Protein AF-A0A4Z1HI96-F1 (afdb_monomer_lite)

Organism: NCBI:txid278944

Radius of gyration: 19.12 Å; chains: 1; bounding box: 39×26×60 Å

Secondary structure (DSSP, 8-state):
--HHHHHHHHHHHHHHHHHHHHHHHHHHHHHHHHHHTSGGGHHHHHHHHHHHHHHHHHHHHHHHHHHHHHHHHHHHHHHHHSHHHHHHTT-HHHHHHHHHHHHHHHHHHHHHHHHHHHHHHTTTTSS-HHHHHH-

Foldseek 3Di:
DDPVVVVLVVLVCQLVVLVVLLVVLVVVCCVVVVVCLPPVNLQVSLVCQLVVLVVVVVVCVCSVVCSLVSSLVSLVCCCVPVVVVCVVVVNNVVSVVSNVVSVCCCVPCVVVVVVLSVCSNVSVVVSRNSVSVVD

Sequence (135 aa):
MSIPDTSLRILRLLPVITSTAVLMFAVDEHIFLGTWMTPTYRARANVHLPSWFQLWGRRGRWVILLGYPGTCVLGVLNLLVARPQLKVAGAEKWYAMGLLFSVAHVAIFGKRALKLLAEIKGDVPEGNSTFSMAA

Structure (mmCIF, N/CA/C/O backbone):
data_AF-A0A4Z1HI96-F1
#
_entry.id   AF-A0A4Z1HI96-F1
#
loop_
_atom_site.group_PDB
_atom_site.id
_atom_site.type_symbol
_atom_site.label_atom_id
_atom_site.label_alt_id
_atom_site.label_comp_id
_atom_site.label_asym_id
_atom_site.label_entity_id
_atom_site.label_seq_id
_atom_site.pdbx_PDB_ins_code
_atom_site.Cartn_x
_atom_site.Cartn_y
_atom_site.Cartn_z
_atom_site.occupancy
_atom_site.B_iso_or_equiv
_atom_site.auth_seq_id
_atom_site.auth_comp_id
_atom_site.auth_asym_id
_atom_site.auth_atom_id
_atom_site.pdbx_PDB_model_num
ATOM 1 N N . MET A 1 1 ? -4.039 -5.669 35.015 1.00 63.22 1 MET A N 1
ATOM 2 C CA . MET A 1 1 ? -4.602 -5.310 33.693 1.00 63.22 1 MET A CA 1
ATOM 3 C C . MET A 1 1 ? -5.193 -6.571 33.092 1.00 63.22 1 MET A C 1
ATOM 5 O O . MET A 1 1 ? -4.534 -7.601 33.176 1.00 63.22 1 MET A O 1
ATOM 9 N N . SER A 1 2 ? -6.433 -6.535 32.604 1.00 88.94 2 SER A N 1
ATOM 10 C CA . SER A 1 2 ? -7.117 -7.754 32.157 1.00 88.94 2 SER A CA 1
ATOM 11 C C . SER A 1 2 ? -6.669 -8.170 30.746 1.00 88.94 2 SER A C 1
ATOM 13 O O . SER A 1 2 ? -6.198 -7.341 29.966 1.00 88.94 2 SER A O 1
ATOM 15 N N . ILE A 1 3 ? -6.811 -9.454 30.398 1.00 84.62 3 ILE A N 1
ATOM 16 C CA . ILE A 1 3 ? -6.547 -9.963 29.036 1.00 84.62 3 ILE A CA 1
ATOM 17 C C . ILE A 1 3 ? -7.353 -9.189 27.965 1.00 84.62 3 ILE A C 1
ATOM 19 O O . ILE A 1 3 ? -6.763 -8.824 26.940 1.00 84.62 3 ILE A O 1
ATOM 23 N N . PRO A 1 4 ? -8.647 -8.866 28.181 1.00 86.19 4 PRO A N 1
ATOM 24 C CA . PRO A 1 4 ? -9.412 -7.999 27.282 1.00 86.19 4 PRO A CA 1
ATOM 25 C C . PRO A 1 4 ? -8.776 -6.621 27.063 1.00 86.19 4 PRO A C 1
ATOM 27 O O . PRO A 1 4 ? -8.670 -6.174 25.920 1.00 86.19 4 PRO A O 1
ATOM 30 N N . ASP A 1 5 ? -8.286 -5.973 28.126 1.00 87.12 5 ASP A N 1
ATOM 31 C CA . ASP A 1 5 ? -7.656 -4.650 28.019 1.00 87.12 5 ASP A CA 1
ATOM 32 C C . ASP A 1 5 ? -6.380 -4.701 27.176 1.00 87.12 5 ASP A C 1
ATOM 34 O O . ASP A 1 5 ? -6.145 -3.831 26.334 1.00 87.12 5 ASP A O 1
ATOM 38 N N . THR A 1 6 ? -5.549 -5.726 27.387 1.00 90.81 6 THR A N 1
ATOM 39 C CA . THR A 1 6 ? -4.318 -5.931 26.612 1.00 90.81 6 THR A CA 1
ATOM 40 C C . THR A 1 6 ? -4.638 -6.173 25.143 1.00 90.81 6 THR A C 1
ATOM 42 O O . THR A 1 6 ? -4.066 -5.516 24.273 1.00 90.81 6 THR A O 1
ATOM 45 N N . SER A 1 7 ? -5.599 -7.054 24.865 1.00 90.06 7 SER A N 1
ATOM 46 C CA . SER A 1 7 ? -6.020 -7.396 23.501 1.00 90.06 7 SER A CA 1
ATOM 47 C C . SER A 1 7 ? -6.527 -6.169 22.744 1.00 90.06 7 SER A C 1
ATOM 49 O O . SER A 1 7 ? -6.176 -5.949 21.587 1.00 90.06 7 SER A O 1
ATOM 51 N N . LEU A 1 8 ? -7.294 -5.314 23.420 1.00 90.56 8 LEU A N 1
ATOM 52 C CA . LEU A 1 8 ? -7.844 -4.099 22.833 1.00 90.56 8 LEU A CA 1
ATOM 53 C C . LEU A 1 8 ? -6.771 -3.028 22.577 1.00 90.56 8 LEU A C 1
ATOM 55 O O . LEU A 1 8 ? -6.844 -2.306 21.582 1.00 90.56 8 LEU A O 1
ATOM 59 N N . ARG A 1 9 ? -5.740 -2.935 23.427 1.00 91.25 9 ARG A N 1
ATOM 60 C CA . ARG A 1 9 ? -4.577 -2.072 23.154 1.00 91.25 9 ARG A CA 1
ATOM 61 C C . ARG A 1 9 ? -3.775 -2.565 21.955 1.00 91.25 9 ARG A C 1
ATOM 63 O O . ARG A 1 9 ? -3.407 -1.748 21.118 1.00 91.25 9 ARG A O 1
ATOM 70 N N . ILE A 1 10 ? -3.553 -3.874 21.845 1.00 93.38 10 ILE A N 1
ATOM 71 C CA . ILE A 1 10 ? -2.875 -4.469 20.686 1.00 93.38 10 ILE A CA 1
ATOM 72 C C . ILE A 1 10 ? -3.668 -4.173 19.412 1.00 93.38 10 ILE A C 1
ATOM 74 O O . ILE A 1 10 ? -3.102 -3.643 18.459 1.00 93.38 10 ILE A O 1
ATOM 78 N N . LEU A 1 11 ? -4.983 -4.414 19.420 1.00 92.88 11 LEU A N 1
ATOM 79 C CA . LEU A 1 11 ? -5.856 -4.139 18.278 1.00 92.88 11 LEU A CA 1
ATOM 80 C C . LEU A 1 11 ? -5.726 -2.694 17.777 1.00 92.88 11 LEU A C 1
ATOM 82 O O . LEU A 1 11 ? -5.705 -2.476 16.570 1.00 92.88 11 LEU A O 1
ATOM 86 N N . ARG A 1 12 ? -5.582 -1.716 18.677 1.00 92.94 12 ARG A N 1
ATOM 87 C CA . ARG A 1 12 ? -5.403 -0.296 18.326 1.00 92.94 12 ARG A CA 1
ATOM 88 C C . ARG A 1 12 ? -4.053 0.025 17.688 1.00 92.94 12 ARG A C 1
ATOM 90 O O . ARG A 1 12 ? -3.961 0.944 16.883 1.00 92.94 12 ARG A O 1
ATOM 97 N N . LEU A 1 13 ? -3.003 -0.709 18.040 1.00 93.12 13 LEU A N 1
ATOM 98 C CA . LEU A 1 13 ? -1.669 -0.499 17.471 1.00 93.12 13 LEU A CA 1
ATOM 99 C C . LEU A 1 13 ? -1.515 -1.161 16.102 1.00 93.12 13 LEU A C 1
ATOM 101 O O . LEU A 1 13 ? -0.770 -0.665 15.258 1.00 93.12 13 LEU A O 1
ATOM 105 N N . LEU A 1 14 ? -2.232 -2.262 15.870 1.00 94.00 14 LEU A N 1
ATOM 106 C CA . LEU A 1 14 ? -2.086 -3.069 14.664 1.00 94.00 14 LEU A CA 1
ATOM 107 C C . LEU A 1 14 ? -2.260 -2.276 13.352 1.00 94.00 14 LEU A C 1
ATOM 109 O O . LEU A 1 14 ? -1.380 -2.419 12.508 1.00 94.00 14 LEU A O 1
ATOM 113 N N . PRO A 1 15 ? -3.277 -1.404 13.163 1.00 92.62 15 PRO A N 1
ATOM 114 C CA . PRO A 1 15 ? -3.407 -0.616 11.936 1.00 92.62 15 PRO A CA 1
ATOM 115 C C . PRO A 1 15 ? -2.184 0.243 11.623 1.00 92.62 15 PRO A C 1
ATOM 117 O O . PRO A 1 15 ? -1.788 0.326 10.468 1.00 92.62 15 PRO A O 1
ATOM 120 N N . VAL A 1 16 ? -1.573 0.855 12.644 1.00 91.56 16 VAL A N 1
ATOM 121 C CA . VAL A 1 16 ? -0.379 1.697 12.475 1.00 91.56 16 VAL A CA 1
ATOM 122 C C . VAL A 1 16 ? 0.825 0.844 12.095 1.00 91.56 16 VAL A C 1
ATOM 124 O O . VAL A 1 16 ? 1.588 1.215 11.205 1.00 91.56 16 VAL A O 1
ATOM 127 N N . ILE A 1 17 ? 0.994 -0.314 12.735 1.00 93.94 17 ILE A N 1
ATOM 128 C CA . ILE A 1 17 ? 2.093 -1.237 12.431 1.00 93.94 17 ILE A CA 1
ATOM 129 C C . ILE A 1 17 ? 1.969 -1.745 10.992 1.00 93.94 17 ILE A C 1
ATOM 131 O O . ILE A 1 17 ? 2.935 -1.682 10.229 1.00 93.94 17 ILE A O 1
ATOM 135 N N . THR A 1 18 ? 0.781 -2.203 10.592 1.00 93.62 18 THR A N 1
ATOM 136 C CA . THR A 1 18 ? 0.568 -2.740 9.245 1.00 93.62 18 THR A CA 1
ATOM 137 C C . THR A 1 18 ? 0.652 -1.653 8.182 1.00 93.62 18 THR A C 1
ATOM 139 O O . THR A 1 18 ? 1.309 -1.871 7.166 1.00 93.62 18 THR A O 1
ATOM 142 N N . SER A 1 19 ? 0.080 -0.466 8.417 1.00 92.25 19 SER A N 1
ATOM 143 C CA . SER A 1 19 ? 0.189 0.646 7.466 1.00 92.25 19 SER A CA 1
ATOM 144 C C . SER A 1 19 ? 1.631 1.121 7.312 1.00 92.25 19 SER A C 1
ATOM 146 O O . SER A 1 19 ? 2.038 1.464 6.209 1.00 92.25 19 SER A O 1
ATOM 148 N N . THR A 1 20 ? 2.422 1.110 8.390 1.00 94.00 20 THR A N 1
ATOM 149 C CA . THR A 1 20 ? 3.848 1.467 8.336 1.00 94.00 20 THR A CA 1
ATOM 150 C C . THR A 1 20 ? 4.642 0.445 7.529 1.00 94.00 20 THR A C 1
ATOM 152 O O . THR A 1 20 ? 5.450 0.832 6.692 1.00 94.00 20 THR A O 1
ATOM 155 N N . ALA A 1 21 ? 4.384 -0.852 7.719 1.00 92.81 21 ALA A N 1
ATOM 156 C CA . ALA A 1 21 ? 5.029 -1.900 6.928 1.00 92.81 21 ALA A CA 1
ATOM 157 C C . ALA A 1 21 ? 4.700 -1.7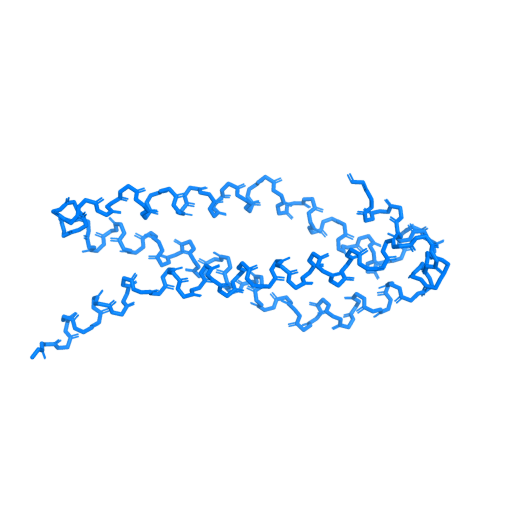78 5.428 1.00 92.81 21 ALA A C 1
ATOM 159 O O . ALA A 1 21 ? 5.597 -1.872 4.593 1.00 92.81 21 ALA A O 1
ATOM 160 N N . VAL A 1 22 ? 3.434 -1.512 5.087 1.00 92.31 22 VAL A N 1
ATOM 161 C CA . VAL A 1 22 ? 3.003 -1.277 3.697 1.00 92.31 22 VAL A CA 1
ATOM 162 C C . VAL A 1 22 ? 3.632 -0.006 3.124 1.00 92.31 22 VAL A C 1
ATOM 164 O O . VAL A 1 22 ? 4.103 -0.017 1.991 1.00 92.31 22 VAL A O 1
ATOM 167 N N . LEU A 1 23 ? 3.691 1.078 3.903 1.00 92.94 23 LEU A N 1
ATOM 168 C CA . LEU A 1 23 ? 4.324 2.324 3.474 1.00 92.94 23 LEU A CA 1
ATOM 169 C C . LEU A 1 23 ? 5.819 2.130 3.206 1.00 92.94 23 LEU A C 1
ATOM 171 O O . LEU A 1 23 ? 6.315 2.587 2.183 1.00 92.94 23 LEU A O 1
ATOM 175 N N . MET A 1 24 ? 6.526 1.424 4.089 1.00 94.81 24 MET A N 1
ATOM 176 C CA . MET A 1 24 ? 7.942 1.113 3.889 1.00 94.81 24 MET A CA 1
ATOM 177 C C . MET A 1 24 ? 8.171 0.271 2.636 1.00 94.81 24 MET A C 1
ATOM 179 O O . MET A 1 24 ? 9.127 0.527 1.912 1.00 94.81 24 MET A O 1
ATOM 183 N N . PHE A 1 25 ? 7.282 -0.679 2.341 1.00 91.44 25 PHE A N 1
ATOM 184 C CA . PHE A 1 25 ? 7.339 -1.446 1.097 1.00 91.44 25 PHE A CA 1
ATOM 185 C C . PHE A 1 25 ? 7.146 -0.554 -0.139 1.00 91.44 25 PHE A C 1
ATOM 187 O O . PHE A 1 25 ? 7.909 -0.660 -1.090 1.00 91.44 25 PHE A O 1
ATOM 194 N N . ALA A 1 26 ? 6.204 0.391 -0.100 1.00 90.62 26 ALA A N 1
ATOM 195 C CA . ALA A 1 26 ? 6.008 1.340 -1.195 1.00 90.62 26 ALA A CA 1
ATOM 196 C C . ALA A 1 26 ? 7.213 2.285 -1.387 1.00 90.62 26 ALA A C 1
ATOM 198 O O . ALA A 1 26 ? 7.567 2.626 -2.515 1.00 90.62 26 ALA A O 1
ATOM 199 N N . VAL A 1 27 ? 7.860 2.709 -0.295 1.00 94.56 27 VAL A N 1
ATOM 200 C CA . VAL A 1 27 ? 9.096 3.511 -0.348 1.00 94.56 27 VAL A CA 1
ATOM 201 C C . VAL A 1 27 ? 10.239 2.706 -0.968 1.00 94.56 27 VAL A C 1
ATOM 203 O O . VAL A 1 27 ? 10.952 3.228 -1.822 1.00 94.56 27 VAL A O 1
ATOM 206 N N . ASP A 1 28 ? 10.388 1.442 -0.575 1.00 92.69 28 ASP A N 1
ATOM 207 C CA . ASP A 1 28 ? 11.362 0.511 -1.150 1.00 92.69 28 ASP A CA 1
ATOM 208 C C . ASP A 1 28 ? 11.159 0.373 -2.666 1.00 92.69 28 ASP A C 1
ATOM 210 O O . ASP A 1 28 ? 12.073 0.643 -3.447 1.00 92.69 28 ASP A O 1
ATOM 214 N N . GLU A 1 29 ? 9.928 0.082 -3.095 1.00 89.94 29 GLU A N 1
ATOM 215 C CA . GLU A 1 29 ? 9.559 0.015 -4.511 1.00 89.94 29 GLU A CA 1
ATOM 216 C C . GLU A 1 29 ? 9.881 1.315 -5.248 1.00 89.94 29 GLU A C 1
ATOM 218 O O . GLU A 1 29 ? 10.461 1.278 -6.331 1.00 89.94 29 GLU A O 1
ATOM 223 N N . HIS A 1 30 ? 9.553 2.470 -4.666 1.00 91.06 30 HIS A N 1
ATOM 224 C CA . HIS A 1 30 ? 9.825 3.762 -5.287 1.00 91.06 30 HIS A CA 1
ATOM 225 C C . HIS A 1 30 ? 11.324 3.989 -5.515 1.00 91.06 30 HIS A C 1
ATOM 227 O O . HIS A 1 30 ? 11.726 4.406 -6.603 1.00 91.06 30 HIS A O 1
ATOM 233 N N . ILE A 1 31 ? 12.156 3.682 -4.518 1.00 93.06 31 ILE A N 1
ATOM 234 C CA . ILE A 1 31 ? 13.610 3.838 -4.610 1.00 93.06 31 ILE A CA 1
ATOM 235 C C . ILE A 1 31 ? 14.176 2.852 -5.637 1.00 93.06 31 ILE A C 1
ATOM 237 O O . ILE A 1 31 ? 14.840 3.263 -6.590 1.00 93.06 31 ILE A O 1
ATOM 241 N N . PHE A 1 32 ? 13.892 1.556 -5.494 1.00 89.50 32 PHE A N 1
ATOM 242 C CA . PHE A 1 32 ? 14.461 0.533 -6.369 1.00 89.50 32 PHE A CA 1
ATOM 243 C C . PHE A 1 32 ? 13.974 0.674 -7.815 1.00 89.50 32 PHE A C 1
ATOM 245 O O . PHE A 1 32 ? 14.794 0.715 -8.733 1.00 89.50 32 PHE A O 1
ATOM 252 N N . LEU A 1 33 ? 12.669 0.814 -8.052 1.00 88.88 33 LEU A N 1
ATOM 253 C CA . LEU A 1 33 ? 12.129 0.962 -9.409 1.00 88.88 33 LEU A CA 1
ATOM 254 C C . LEU A 1 33 ? 12.506 2.309 -10.029 1.00 88.88 33 LEU A C 1
ATOM 256 O O . LEU A 1 33 ? 12.827 2.369 -11.216 1.00 88.88 33 LEU A O 1
ATOM 260 N N . GLY A 1 34 ? 12.556 3.376 -9.227 1.00 89.12 34 GLY A N 1
ATOM 261 C CA . GLY A 1 34 ? 13.023 4.685 -9.676 1.00 89.12 34 GLY A CA 1
ATOM 262 C C . GLY A 1 34 ? 14.467 4.649 -10.183 1.00 89.12 34 GLY A C 1
ATOM 263 O O . GLY A 1 34 ? 14.773 5.242 -11.217 1.00 89.12 34 GLY A O 1
ATOM 264 N N . THR A 1 35 ? 15.358 3.893 -9.532 1.00 91.06 35 THR A N 1
ATOM 265 C CA . THR A 1 35 ? 16.751 3.779 -10.003 1.00 91.06 35 THR A CA 1
ATOM 266 C C . THR A 1 35 ? 16.870 3.084 -11.362 1.00 91.06 35 THR A C 1
ATOM 268 O O . THR A 1 35 ? 17.656 3.541 -12.200 1.00 91.06 35 THR A O 1
ATOM 271 N N . TRP A 1 36 ? 16.042 2.067 -11.643 1.00 88.69 36 TRP A N 1
ATOM 272 C CA . TRP A 1 36 ? 15.974 1.410 -12.959 1.00 88.69 36 TRP A CA 1
ATOM 273 C C . TRP A 1 36 ? 15.577 2.358 -14.099 1.00 88.69 36 TRP A C 1
ATOM 275 O O . TRP A 1 36 ? 15.931 2.115 -15.253 1.00 88.69 36 TRP A O 1
ATOM 285 N N . MET A 1 37 ? 14.884 3.455 -13.784 1.00 89.19 37 MET A N 1
ATOM 286 C CA . MET A 1 37 ? 14.426 4.448 -14.760 1.00 89.19 37 MET A CA 1
ATOM 287 C C . MET A 1 37 ? 15.496 5.460 -15.188 1.00 89.19 37 MET A C 1
ATOM 289 O O . MET A 1 37 ? 15.292 6.207 -16.155 1.00 89.19 37 MET A O 1
ATOM 293 N N . THR A 1 38 ? 16.650 5.471 -14.515 1.00 91.75 38 THR A N 1
ATOM 294 C CA . THR A 1 38 ? 17.778 6.351 -14.849 1.00 91.75 38 THR A CA 1
ATOM 295 C C . THR A 1 38 ? 18.223 6.130 -16.302 1.00 91.75 38 THR A C 1
ATOM 297 O O . THR A 1 38 ? 18.462 4.980 -16.683 1.00 91.75 38 THR A O 1
ATOM 300 N N . PRO A 1 39 ? 18.410 7.189 -17.120 1.00 90.81 39 PRO A N 1
ATOM 301 C CA . PRO A 1 39 ? 18.780 7.055 -18.534 1.00 90.81 39 PRO A CA 1
ATOM 302 C C . PRO A 1 39 ? 19.992 6.149 -18.779 1.00 90.81 39 PRO A C 1
ATOM 304 O O . PRO A 1 39 ? 19.963 5.317 -19.682 1.00 90.81 39 PRO A O 1
ATOM 307 N N . THR A 1 40 ? 21.005 6.242 -17.914 1.00 94.12 40 THR A N 1
ATOM 308 C CA . THR A 1 40 ? 22.235 5.436 -17.948 1.00 94.12 40 THR A CA 1
ATOM 309 C C . THR A 1 40 ? 21.980 3.928 -17.877 1.00 94.12 40 THR A C 1
ATOM 311 O O . THR A 1 40 ? 22.757 3.146 -18.422 1.00 94.12 40 THR A O 1
ATOM 314 N N . TYR A 1 41 ? 20.895 3.500 -17.224 1.00 89.62 41 TYR A N 1
ATOM 315 C CA . TYR A 1 41 ? 20.579 2.087 -17.028 1.00 89.62 41 TYR A CA 1
ATOM 316 C C . 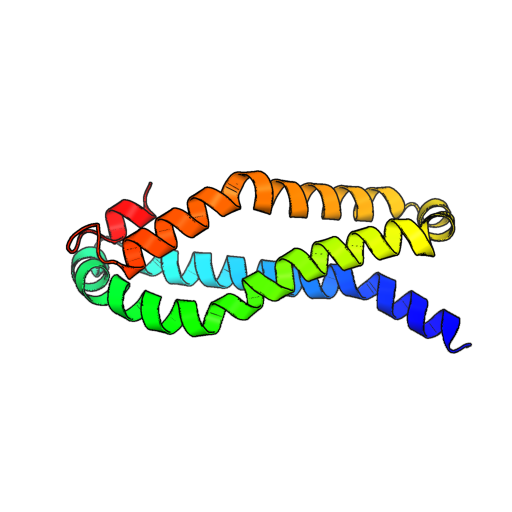TYR A 1 41 ? 19.515 1.551 -17.982 1.00 89.62 41 TYR A C 1
ATOM 318 O O . TYR A 1 41 ? 19.380 0.336 -18.052 1.00 89.62 41 TYR A O 1
ATOM 326 N N . ARG A 1 42 ? 18.812 2.389 -18.760 1.00 87.94 42 ARG A N 1
ATOM 327 C CA . ARG A 1 42 ? 17.628 1.975 -19.544 1.00 87.94 42 ARG A CA 1
ATOM 328 C C . ARG A 1 42 ? 17.844 0.744 -20.418 1.00 87.94 42 ARG A C 1
ATOM 330 O O . ARG A 1 42 ? 17.031 -0.168 -20.366 1.00 87.94 42 ARG A O 1
ATOM 337 N N . ALA A 1 43 ? 18.948 0.678 -21.165 1.00 89.69 43 ALA A N 1
ATOM 338 C CA . ALA A 1 43 ? 19.240 -0.479 -22.015 1.00 89.69 43 ALA A CA 1
ATOM 339 C C . ALA A 1 43 ? 19.374 -1.778 -21.198 1.00 89.69 43 ALA A C 1
ATOM 341 O O . ALA A 1 43 ? 18.808 -2.803 -21.559 1.00 89.69 43 ALA A O 1
ATOM 342 N N . ARG A 1 44 ? 20.069 -1.727 -20.055 1.00 91.44 44 ARG A N 1
ATOM 343 C CA . ARG A 1 44 ? 20.220 -2.881 -19.151 1.00 91.44 44 ARG A CA 1
ATOM 344 C C . ARG A 1 44 ? 18.917 -3.196 -18.423 1.00 91.44 44 ARG A C 1
ATOM 346 O O . ARG A 1 44 ? 18.563 -4.359 -18.276 1.00 91.44 44 ARG A O 1
ATOM 353 N N . ALA A 1 45 ? 18.205 -2.161 -17.988 1.00 90.69 45 ALA A N 1
ATOM 354 C CA . ALA A 1 45 ? 16.915 -2.265 -17.330 1.00 90.69 45 ALA A CA 1
ATOM 355 C C . ALA A 1 45 ? 15.935 -3.009 -18.236 1.00 90.69 45 ALA A C 1
ATOM 357 O O . ALA A 1 45 ? 15.395 -4.021 -17.829 1.00 90.69 45 ALA A O 1
ATOM 358 N N . ASN A 1 46 ? 15.801 -2.594 -19.491 1.00 88.88 46 ASN A N 1
ATOM 359 C CA . ASN A 1 46 ? 14.935 -3.225 -20.480 1.00 88.88 46 ASN A CA 1
ATOM 360 C C . ASN A 1 46 ? 15.208 -4.719 -20.700 1.00 88.88 46 ASN A C 1
ATOM 362 O O . ASN A 1 46 ? 14.260 -5.485 -20.835 1.00 88.88 46 ASN A O 1
ATOM 366 N N . VAL A 1 47 ? 16.477 -5.133 -20.686 1.00 90.94 47 VAL A N 1
ATOM 367 C CA . VAL A 1 47 ? 16.869 -6.544 -20.844 1.00 90.94 47 VAL A CA 1
ATOM 368 C C . VAL A 1 47 ? 16.576 -7.365 -19.582 1.00 90.94 47 VAL A C 1
ATOM 370 O O . VA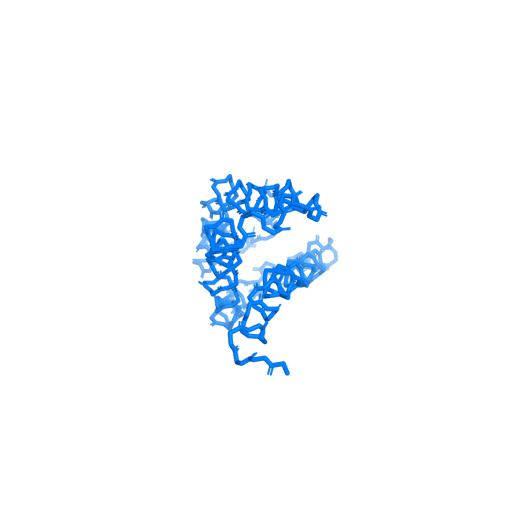L A 1 47 ? 16.187 -8.528 -19.665 1.00 90.94 47 VAL A O 1
ATOM 373 N N . HIS A 1 48 ? 16.779 -6.789 -18.395 1.00 90.19 48 HIS A N 1
ATOM 374 C CA . HIS A 1 48 ? 16.754 -7.547 -17.139 1.00 90.19 48 HIS A CA 1
ATOM 375 C C . HIS A 1 48 ? 15.459 -7.407 -16.334 1.00 90.19 48 HIS A C 1
ATOM 377 O O . HIS A 1 48 ? 15.162 -8.281 -15.519 1.00 90.19 48 HIS A O 1
ATOM 383 N N . LEU A 1 49 ? 14.670 -6.352 -16.549 1.00 87.50 49 LEU A N 1
ATOM 384 C CA . LEU A 1 49 ? 13.469 -6.078 -15.764 1.00 87.50 49 LEU A CA 1
ATOM 385 C C . LEU A 1 49 ? 12.454 -7.222 -15.777 1.00 87.50 49 LEU A C 1
ATOM 387 O O . LEU A 1 49 ? 11.978 -7.557 -14.693 1.00 87.50 49 LEU A O 1
ATOM 391 N N . PRO A 1 50 ? 12.112 -7.832 -16.931 1.00 87.62 50 PRO A N 1
ATOM 392 C CA . PRO A 1 50 ? 11.089 -8.875 -16.971 1.00 87.62 50 PRO A CA 1
ATOM 393 C C . PRO A 1 50 ? 11.437 -10.065 -16.071 1.00 87.62 50 PRO A C 1
ATOM 395 O O . PRO A 1 50 ? 10.647 -10.476 -15.215 1.00 87.62 50 PRO A O 1
ATOM 398 N N . SER A 1 51 ? 12.665 -10.580 -16.198 1.00 89.62 51 SER A N 1
ATOM 399 C CA . SER A 1 51 ? 13.147 -11.706 -15.389 1.00 89.62 51 SER A CA 1
ATOM 400 C C . SER A 1 51 ? 13.320 -11.323 -13.916 1.00 89.62 51 SER A C 1
ATOM 402 O O . SER A 1 51 ? 12.968 -12.103 -13.026 1.00 89.62 51 SER A O 1
ATOM 404 N N . TRP A 1 52 ? 13.770 -10.097 -13.637 1.00 88.44 52 TRP A N 1
ATOM 405 C CA . TRP A 1 52 ? 13.843 -9.571 -12.277 1.00 88.44 52 TRP A CA 1
ATOM 406 C C . TRP A 1 52 ? 12.454 -9.482 -11.624 1.00 88.44 52 TRP A C 1
ATOM 408 O O . TRP A 1 52 ? 12.274 -9.982 -10.512 1.00 88.44 52 TRP A O 1
ATOM 418 N N . PHE A 1 53 ? 11.444 -8.948 -12.321 1.00 87.06 53 PHE A N 1
ATOM 419 C CA . PHE A 1 53 ? 10.070 -8.827 -11.818 1.00 87.06 53 PHE A CA 1
ATOM 420 C C . PHE A 1 53 ? 9.409 -10.184 -11.575 1.00 87.06 53 PHE A C 1
ATOM 422 O O . PHE A 1 53 ? 8.640 -10.325 -10.622 1.00 87.06 53 PHE A O 1
ATOM 429 N N . GLN A 1 54 ? 9.724 -11.210 -12.371 1.00 85.50 54 GLN A N 1
ATOM 430 C CA . GLN A 1 54 ? 9.260 -12.576 -12.103 1.00 85.50 54 GLN A CA 1
ATOM 431 C C . GLN A 1 54 ? 9.756 -13.096 -10.745 1.00 85.50 54 GLN A C 1
ATOM 433 O O . GLN A 1 54 ? 8.995 -13.721 -9.997 1.00 85.50 54 GLN A O 1
ATOM 438 N N . LEU A 1 55 ? 11.017 -12.821 -10.402 1.00 88.88 55 LEU A N 1
ATOM 439 C CA . LEU A 1 55 ? 11.628 -13.255 -9.145 1.00 88.88 55 LEU A CA 1
ATOM 440 C C . LEU A 1 55 ? 11.183 -12.394 -7.961 1.00 88.88 55 LEU A C 1
ATOM 442 O O . LEU A 1 55 ? 10.761 -12.936 -6.933 1.00 88.88 55 LEU A O 1
ATOM 446 N N . TRP A 1 56 ? 11.258 -11.070 -8.107 1.00 86.94 56 TRP A N 1
ATOM 447 C CA . TRP A 1 56 ? 10.872 -10.111 -7.078 1.00 86.94 56 TRP A CA 1
ATOM 448 C C . TRP A 1 56 ? 9.372 -10.189 -6.788 1.00 86.94 56 TRP A C 1
ATOM 450 O O . TRP A 1 56 ? 8.991 -10.375 -5.635 1.00 86.94 56 TRP A O 1
ATOM 460 N N . GLY A 1 57 ? 8.517 -10.194 -7.816 1.00 81.94 57 GLY A N 1
ATOM 461 C CA . GLY A 1 57 ? 7.063 -10.230 -7.652 1.00 81.94 57 GLY A CA 1
ATOM 462 C C . GLY A 1 57 ? 6.582 -11.478 -6.906 1.00 81.94 57 GLY A C 1
ATOM 463 O O . GLY A 1 57 ? 5.654 -11.409 -6.100 1.00 81.94 57 GLY A O 1
ATOM 464 N N . ARG A 1 58 ? 7.258 -12.625 -7.075 1.00 83.88 58 ARG A N 1
ATOM 465 C CA . ARG A 1 58 ? 6.960 -13.841 -6.299 1.00 83.88 58 ARG A CA 1
ATOM 466 C C . ARG A 1 58 ? 7.248 -13.675 -4.803 1.00 83.88 58 ARG A C 1
ATOM 468 O O . ARG A 1 58 ? 6.528 -14.257 -3.996 1.00 83.88 58 ARG A O 1
ATOM 475 N N . ARG A 1 59 ? 8.284 -12.914 -4.440 1.00 84.75 59 ARG A N 1
ATOM 476 C CA . ARG A 1 59 ? 8.683 -12.665 -3.045 1.00 84.75 59 ARG A CA 1
ATOM 477 C C . ARG A 1 59 ? 7.863 -11.531 -2.420 1.00 84.75 59 ARG A C 1
ATOM 479 O O . ARG A 1 59 ? 7.340 -11.703 -1.325 1.00 84.75 59 ARG A O 1
ATOM 486 N N . GLY A 1 60 ? 7.695 -10.421 -3.140 1.00 82.12 60 GLY A N 1
ATOM 487 C CA . GLY A 1 60 ? 7.015 -9.209 -2.670 1.00 82.12 60 GLY A CA 1
ATOM 488 C C . GLY A 1 60 ? 5.492 -9.327 -2.565 1.00 82.12 60 GLY A C 1
ATOM 489 O O . GLY A 1 60 ? 4.882 -8.645 -1.743 1.00 82.12 60 GLY A O 1
ATOM 490 N N . ARG A 1 61 ? 4.852 -10.240 -3.318 1.00 84.62 61 ARG A N 1
ATOM 491 C CA . ARG A 1 61 ? 3.379 -10.349 -3.351 1.00 84.62 61 ARG A CA 1
ATOM 492 C C . ARG A 1 61 ? 2.724 -10.546 -1.987 1.00 84.62 61 ARG A C 1
ATOM 494 O O . ARG A 1 61 ? 1.579 -10.147 -1.821 1.00 84.62 61 ARG A O 1
ATOM 501 N N . TRP A 1 62 ? 3.402 -11.172 -1.026 1.00 85.62 62 TRP A N 1
ATOM 502 C CA . TRP A 1 62 ? 2.818 -11.441 0.290 1.00 85.62 62 TRP A CA 1
ATOM 503 C C . TRP A 1 62 ? 2.592 -10.169 1.096 1.00 85.62 62 TRP A C 1
ATOM 505 O O . TRP A 1 62 ? 1.569 -10.059 1.765 1.00 85.62 62 TRP A O 1
ATOM 515 N N . VAL A 1 63 ? 3.485 -9.185 0.976 1.00 84.94 63 VAL A N 1
ATOM 516 C CA . VAL A 1 63 ? 3.315 -7.883 1.632 1.00 84.94 63 VAL A CA 1
ATOM 517 C C . VAL A 1 63 ? 2.087 -7.172 1.071 1.00 84.94 63 VAL A C 1
ATOM 519 O O . VAL A 1 63 ? 1.285 -6.644 1.832 1.00 84.94 63 VAL A O 1
ATOM 522 N N . ILE A 1 64 ? 1.870 -7.244 -0.243 1.00 84.31 64 ILE A N 1
ATOM 523 C CA . ILE A 1 64 ? 0.698 -6.644 -0.889 1.00 84.31 64 ILE A CA 1
ATOM 524 C C . ILE A 1 64 ? -0.588 -7.394 -0.498 1.00 84.31 64 ILE A C 1
ATOM 526 O O . ILE A 1 64 ? -1.566 -6.780 -0.072 1.00 84.31 64 ILE A O 1
ATOM 530 N N . LEU A 1 65 ? -0.584 -8.727 -0.616 1.00 85.56 65 LEU A N 1
ATOM 531 C CA . LEU A 1 65 ? -1.760 -9.573 -0.384 1.00 85.56 65 LEU A CA 1
ATOM 532 C C . LEU A 1 65 ? -2.201 -9.610 1.082 1.00 85.56 65 LEU A C 1
ATOM 534 O O . LEU A 1 65 ? -3.385 -9.792 1.343 1.00 85.56 65 LEU A O 1
ATOM 538 N N . LEU A 1 66 ? -1.276 -9.456 2.029 1.00 88.75 66 LEU A N 1
ATOM 539 C CA . LEU A 1 66 ? -1.588 -9.480 3.459 1.00 88.75 66 LEU A CA 1
ATOM 540 C C . LEU A 1 66 ? -1.643 -8.073 4.059 1.00 88.75 66 LEU A C 1
ATOM 542 O O . LEU A 1 66 ? -2.526 -7.786 4.862 1.00 88.75 66 LEU A O 1
ATOM 546 N N . GLY A 1 67 ? -0.733 -7.186 3.662 1.00 88.69 67 GLY A N 1
ATOM 547 C CA . GLY A 1 67 ? -0.576 -5.857 4.248 1.00 88.69 67 GLY A CA 1
ATOM 548 C C . GLY A 1 67 ? -1.748 -4.926 3.955 1.00 88.69 67 GLY A C 1
ATOM 549 O O . GLY A 1 67 ? -2.310 -4.354 4.892 1.00 88.69 67 GLY A O 1
ATOM 550 N N . TYR A 1 68 ? -2.168 -4.798 2.689 1.00 87.81 68 TYR A N 1
ATOM 551 C CA . TYR A 1 68 ? -3.291 -3.918 2.337 1.00 87.81 68 TYR A CA 1
ATOM 552 C C . TYR A 1 68 ? -4.628 -4.416 2.913 1.00 87.81 68 TYR A C 1
ATOM 554 O O . TYR A 1 68 ? -5.271 -3.644 3.632 1.00 87.81 68 TYR A O 1
ATOM 562 N N . PRO A 1 69 ? -5.054 -5.684 2.705 1.00 90.50 69 PRO A N 1
ATOM 563 C CA . PRO A 1 69 ? -6.283 -6.180 3.322 1.00 90.50 69 PRO A CA 1
ATOM 564 C C . PRO A 1 69 ? -6.206 -6.176 4.847 1.00 90.50 69 PRO A C 1
ATOM 566 O O . PRO A 1 69 ? -7.169 -5.776 5.495 1.00 90.50 69 PRO A O 1
ATOM 569 N N . GLY A 1 70 ? -5.057 -6.549 5.422 1.00 92.69 70 GLY A N 1
ATOM 570 C CA . GLY A 1 70 ? -4.834 -6.529 6.865 1.00 92.69 70 GLY A CA 1
ATOM 571 C C . GLY A 1 70 ? -5.035 -5.137 7.456 1.00 92.69 70 GLY A C 1
ATOM 572 O O . GLY A 1 70 ? -5.795 -4.984 8.408 1.00 92.69 70 GLY A O 1
ATOM 573 N N . THR A 1 71 ? -4.444 -4.108 6.847 1.00 92.56 71 THR A N 1
ATOM 574 C CA . THR A 1 71 ? -4.598 -2.713 7.292 1.00 92.56 71 THR A CA 1
ATOM 575 C C . THR A 1 71 ? -6.059 -2.262 7.244 1.00 92.56 71 THR A C 1
ATOM 577 O O . THR A 1 71 ? -6.558 -1.690 8.215 1.00 92.56 71 THR A O 1
ATOM 580 N N . CYS A 1 72 ? -6.780 -2.580 6.163 1.00 93.00 72 CYS A N 1
ATOM 581 C CA . CYS A 1 72 ? -8.207 -2.274 6.046 1.00 93.00 72 CYS A CA 1
ATOM 582 C C . CYS A 1 72 ? -9.044 -3.002 7.109 1.00 93.00 72 CYS A C 1
ATOM 584 O O . CYS A 1 72 ? -9.838 -2.370 7.805 1.00 93.00 72 CYS A O 1
ATOM 586 N N . VAL A 1 73 ? -8.851 -4.315 7.274 1.00 94.81 73 VAL A N 1
ATOM 587 C CA . VAL A 1 73 ? -9.590 -5.135 8.247 1.00 94.81 73 VAL A CA 1
ATOM 588 C C . VAL A 1 73 ? -9.347 -4.642 9.670 1.00 94.81 73 VAL A C 1
ATOM 590 O O . VAL A 1 73 ? -10.298 -4.451 10.423 1.00 94.81 73 VAL A O 1
ATOM 593 N N . LEU A 1 74 ? -8.096 -4.370 10.038 1.00 94.75 74 LEU A N 1
ATOM 594 C CA . LEU A 1 74 ? -7.745 -3.870 11.367 1.00 94.75 74 LEU A CA 1
ATOM 595 C C . LEU A 1 74 ? -8.318 -2.468 11.622 1.00 94.75 74 LEU A C 1
ATOM 597 O O . LEU A 1 74 ? -8.774 -2.185 12.734 1.00 94.75 74 LEU A O 1
ATOM 601 N N . GLY A 1 75 ? -8.344 -1.604 10.603 1.00 92.94 75 GLY A N 1
ATOM 602 C CA . GLY A 1 75 ? -9.005 -0.299 10.668 1.00 92.94 75 GLY A CA 1
ATOM 603 C C . GLY A 1 75 ? -10.511 -0.421 10.918 1.00 92.94 75 GLY A C 1
ATOM 604 O O . GLY A 1 75 ? -11.036 0.206 11.839 1.00 92.94 75 GLY A O 1
ATOM 605 N N . VAL A 1 76 ? -11.194 -1.290 10.162 1.00 95.25 76 VAL A N 1
ATOM 606 C CA . VAL A 1 76 ? -12.626 -1.587 10.342 1.00 95.25 76 VAL A CA 1
ATOM 607 C C . VAL A 1 76 ? -12.898 -2.161 11.732 1.00 95.25 76 VAL A C 1
ATOM 609 O O . VAL A 1 76 ? -13.785 -1.673 12.429 1.00 95.25 76 VAL A O 1
ATOM 612 N N . LEU A 1 77 ? -12.118 -3.147 12.182 1.00 95.19 77 LEU A N 1
ATOM 613 C CA . LEU A 1 77 ? -12.298 -3.772 13.496 1.00 95.19 77 LEU A CA 1
ATOM 614 C C . LEU A 1 77 ? -12.195 -2.757 14.639 1.00 95.19 77 LEU A C 1
ATOM 616 O O . LEU A 1 77 ? -13.002 -2.801 15.565 1.00 95.19 77 LEU A O 1
ATOM 620 N N . ASN A 1 78 ? -11.265 -1.802 14.567 1.00 94.94 78 ASN A N 1
ATOM 621 C CA . ASN A 1 78 ? -11.173 -0.735 15.565 1.00 94.94 78 ASN A CA 1
ATOM 622 C C . ASN A 1 78 ? -12.408 0.177 15.568 1.00 94.94 78 ASN A C 1
ATOM 624 O O . ASN A 1 78 ? -12.901 0.535 16.639 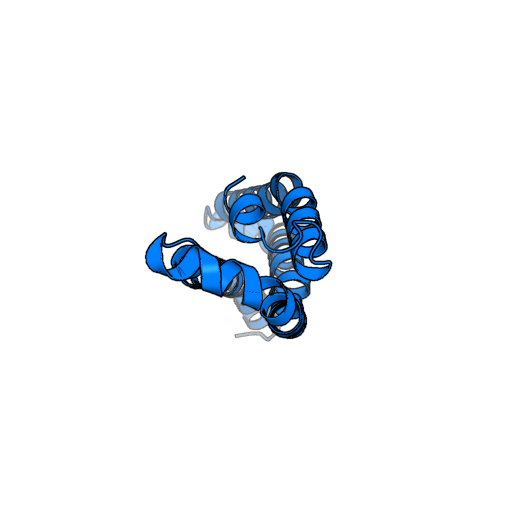1.00 94.94 78 ASN A O 1
ATOM 628 N N . LEU A 1 79 ? -12.938 0.513 14.388 1.00 94.00 79 LEU A N 1
ATOM 629 C CA . LEU A 1 79 ? -14.153 1.321 14.246 1.00 94.00 79 LEU A CA 1
ATOM 630 C C . LEU A 1 79 ? -15.428 0.585 14.679 1.00 94.00 79 LEU A C 1
ATOM 632 O O . LEU A 1 79 ? -16.405 1.248 15.018 1.00 94.00 79 LEU A O 1
ATOM 636 N N . LEU A 1 80 ? -15.431 -0.750 14.690 1.00 94.31 80 LEU A N 1
ATOM 637 C CA . LEU A 1 80 ? -16.561 -1.556 15.161 1.00 94.31 80 LEU A CA 1
ATOM 638 C C . LEU A 1 80 ? -16.486 -1.845 16.667 1.00 94.31 80 LEU A C 1
ATOM 640 O O . LEU A 1 80 ? -17.476 -1.673 17.371 1.00 94.31 80 LEU A O 1
ATOM 644 N N . VAL A 1 81 ? -15.318 -2.251 17.172 1.00 92.06 81 VAL A N 1
ATOM 645 C CA . VAL A 1 81 ? -15.155 -2.765 18.547 1.00 92.06 81 VAL A CA 1
ATOM 646 C C . VAL A 1 81 ? -14.811 -1.666 19.555 1.00 92.06 81 VAL A C 1
ATOM 648 O O . VAL A 1 81 ? -15.263 -1.712 20.695 1.00 92.06 81 VAL A O 1
ATOM 651 N N . ALA A 1 82 ? -14.019 -0.665 19.160 1.00 87.75 82 ALA A N 1
ATOM 652 C CA . ALA A 1 82 ? -13.487 0.354 20.071 1.00 87.75 82 ALA A CA 1
ATOM 653 C C . ALA A 1 82 ? -14.079 1.756 19.839 1.00 87.75 82 ALA A C 1
ATOM 655 O O . ALA A 1 82 ? -13.555 2.745 20.359 1.00 87.75 82 ALA A O 1
ATOM 656 N N . ARG A 1 83 ? -15.162 1.867 19.058 1.00 88.88 83 ARG A N 1
ATOM 657 C CA . ARG A 1 83 ? -15.733 3.149 18.615 1.00 88.88 83 ARG A CA 1
ATOM 658 C C . ARG A 1 83 ? -16.029 4.139 19.747 1.00 88.88 83 ARG A C 1
ATOM 660 O O . ARG A 1 83 ? -15.613 5.290 19.618 1.00 88.88 83 ARG A O 1
ATOM 667 N N . PRO A 1 84 ? -16.708 3.756 20.851 1.00 91.19 84 PRO A N 1
ATOM 668 C CA . PRO A 1 84 ? -17.014 4.699 21.928 1.00 91.19 84 PRO A CA 1
ATOM 669 C C . PRO A 1 84 ? -15.747 5.274 22.569 1.00 91.19 84 PRO A C 1
ATOM 671 O O . PRO A 1 84 ? -15.649 6.475 22.804 1.00 91.19 84 PRO A O 1
ATOM 674 N N . GLN A 1 85 ? -14.737 4.435 22.788 1.00 89.69 85 GLN A N 1
ATOM 675 C CA . GLN A 1 85 ? -13.474 4.861 23.380 1.00 89.69 85 GLN A CA 1
ATOM 676 C C . GLN A 1 85 ? -12.649 5.711 22.403 1.00 89.69 85 GLN A C 1
ATOM 678 O O . GLN A 1 85 ? -11.994 6.661 22.822 1.00 89.69 85 GLN A O 1
ATOM 683 N N . LEU A 1 86 ? -12.703 5.406 21.101 1.00 91.19 86 LEU A N 1
ATOM 684 C CA . LEU A 1 86 ? -12.086 6.229 20.060 1.00 91.19 86 LEU A CA 1
ATOM 685 C C . LEU A 1 86 ? -12.736 7.614 19.972 1.00 91.19 86 LEU A C 1
ATOM 687 O O . LEU A 1 86 ? -12.024 8.589 19.745 1.00 91.19 86 LEU A O 1
ATOM 691 N N . LYS A 1 87 ? -14.055 7.715 20.179 1.00 92.44 87 LYS A N 1
ATOM 692 C CA . LYS A 1 87 ? -14.768 8.998 20.256 1.00 92.44 87 LYS A CA 1
ATOM 693 C C . LYS A 1 87 ? -14.294 9.840 21.431 1.00 92.44 87 LYS A C 1
ATOM 695 O O . LYS A 1 87 ? -13.921 10.989 21.227 1.00 92.44 87 LYS A O 1
ATOM 700 N N . VAL A 1 88 ? -14.245 9.255 22.631 1.00 93.81 88 VAL A N 1
ATOM 701 C CA . VAL A 1 88 ? -13.758 9.944 23.841 1.00 93.81 88 VAL A CA 1
ATOM 702 C C . VAL A 1 88 ? -12.314 10.421 23.662 1.00 93.81 88 VAL A C 1
ATOM 704 O O . VAL A 1 88 ? -11.978 11.530 24.056 1.00 93.81 88 VAL A O 1
ATOM 707 N N . ALA A 1 89 ? -11.472 9.618 23.009 1.00 91.88 89 ALA A N 1
ATOM 708 C CA . ALA A 1 89 ? -10.085 9.974 22.717 1.00 91.88 89 ALA A CA 1
ATOM 709 C C . ALA A 1 89 ? -9.905 10.923 21.511 1.00 91.88 89 ALA A C 1
ATOM 711 O O . ALA A 1 89 ? -8.773 11.257 21.172 1.00 91.88 89 ALA A O 1
ATOM 712 N N . GLY A 1 90 ? -10.975 11.308 20.801 1.00 93.69 90 GLY A N 1
ATOM 713 C CA . GLY A 1 90 ? -10.888 12.107 19.568 1.00 93.69 90 GLY A CA 1
ATOM 714 C C . GLY A 1 90 ? -10.178 11.405 18.397 1.00 93.69 90 GLY A C 1
ATOM 715 O O . GLY A 1 90 ? -9.778 12.052 17.427 1.00 93.69 90 GLY A O 1
ATOM 716 N N . ALA A 1 91 ? -10.012 10.083 18.477 1.00 93.19 91 ALA A N 1
ATOM 717 C CA . ALA A 1 91 ? -9.236 9.277 17.542 1.00 93.19 91 ALA A CA 1
ATOM 718 C C . ALA A 1 91 ? -10.068 8.680 16.395 1.00 93.19 91 ALA A C 1
ATOM 720 O O . ALA A 1 91 ? -9.495 8.309 15.375 1.00 93.19 91 ALA A O 1
ATOM 721 N N . GLU A 1 92 ? -11.401 8.612 16.521 1.00 94.50 92 GLU A N 1
ATOM 722 C CA . GLU A 1 92 ? -12.297 7.991 15.520 1.00 94.50 92 GLU A CA 1
ATOM 723 C C . GLU A 1 92 ? -12.027 8.501 14.095 1.00 94.50 92 GLU A C 1
ATOM 725 O O . GLU A 1 92 ? -11.905 7.704 13.163 1.00 94.50 92 GLU A O 1
ATOM 730 N N . LYS A 1 93 ? -11.846 9.821 13.935 1.00 95.19 93 LYS A N 1
ATOM 731 C CA . LYS A 1 93 ? -11.581 10.448 12.632 1.00 95.19 93 LYS A CA 1
ATOM 732 C C . LYS A 1 93 ? -10.313 9.919 11.958 1.00 95.19 93 LYS A C 1
ATOM 734 O O . LYS A 1 93 ? -10.308 9.733 10.749 1.00 95.19 93 LYS A O 1
ATOM 739 N N . TRP A 1 94 ? -9.258 9.636 12.723 1.00 94.12 94 TRP A N 1
ATOM 740 C CA . TRP A 1 94 ? -7.979 9.178 12.178 1.00 94.12 94 TRP A CA 1
ATOM 741 C C . TRP A 1 94 ? -8.064 7.741 11.674 1.00 94.12 94 TRP A C 1
ATOM 743 O O . TRP A 1 94 ? -7.545 7.439 10.603 1.00 94.12 94 TRP A O 1
ATOM 753 N N . TYR A 1 95 ? -8.789 6.879 12.391 1.00 94.06 95 TYR A N 1
ATOM 754 C CA . TYR A 1 95 ? -9.079 5.521 11.925 1.00 94.06 95 TYR A CA 1
ATOM 755 C C . TYR A 1 95 ? -9.950 5.540 10.665 1.00 94.06 95 TYR A C 1
ATOM 757 O O . TYR A 1 95 ? -9.667 4.811 9.717 1.00 94.06 95 TYR A O 1
ATOM 765 N N . ALA A 1 96 ? -10.970 6.404 10.623 1.00 94.56 96 ALA A N 1
ATOM 766 C CA . ALA A 1 96 ? -11.825 6.560 9.449 1.00 94.56 96 ALA A CA 1
ATOM 767 C C . ALA A 1 96 ? -11.046 7.081 8.228 1.00 94.56 96 ALA A C 1
ATOM 769 O O . ALA A 1 96 ? -11.167 6.517 7.144 1.00 94.56 96 ALA A O 1
ATOM 770 N N . MET A 1 97 ? -10.206 8.106 8.401 1.00 95.56 97 MET A N 1
ATOM 771 C CA . MET A 1 97 ? -9.359 8.643 7.329 1.00 95.56 97 MET A CA 1
ATOM 772 C C . MET A 1 97 ? -8.322 7.625 6.849 1.00 95.56 97 MET A C 1
ATOM 774 O O . MET A 1 97 ? -8.152 7.456 5.646 1.00 95.56 97 MET A O 1
ATOM 778 N N . GLY A 1 98 ? -7.656 6.917 7.766 1.00 92.44 98 GLY A N 1
ATOM 779 C CA . GLY A 1 98 ? -6.688 5.878 7.411 1.00 92.44 98 GLY A CA 1
ATOM 780 C C . GLY A 1 98 ? -7.325 4.747 6.602 1.00 92.44 98 GLY A C 1
ATOM 781 O O . GLY A 1 98 ? -6.773 4.324 5.583 1.00 92.44 98 GLY A O 1
ATOM 782 N N . LEU A 1 99 ? -8.523 4.307 7.000 1.00 94.75 99 LEU A N 1
ATOM 783 C CA . LEU A 1 99 ? -9.301 3.324 6.248 1.00 94.75 99 LEU A CA 1
ATOM 784 C C . LEU A 1 99 ? -9.708 3.862 4.872 1.00 94.75 99 LEU A C 1
ATOM 786 O O . LEU A 1 99 ? -9.509 3.175 3.872 1.00 94.75 99 LEU A O 1
ATOM 790 N N . LEU A 1 100 ? -10.237 5.088 4.813 1.00 95.69 100 LEU A N 1
ATOM 791 C CA . LEU A 1 100 ? -10.635 5.735 3.564 1.00 95.69 100 LEU A CA 1
ATOM 792 C C . LEU A 1 100 ? -9.467 5.792 2.578 1.00 95.69 100 LEU A C 1
ATOM 794 O O . LEU A 1 100 ? -9.620 5.359 1.441 1.00 95.69 100 LEU A O 1
ATOM 798 N N . PHE A 1 101 ? -8.300 6.276 3.008 1.00 93.69 101 PHE A N 1
ATOM 799 C CA . PHE A 1 101 ? -7.125 6.357 2.144 1.00 93.69 101 PHE A CA 1
ATOM 800 C C . PHE A 1 101 ? -6.613 4.981 1.722 1.00 93.69 101 PHE A C 1
ATOM 802 O O . PHE A 1 101 ? -6.255 4.809 0.560 1.00 93.69 101 PHE A O 1
ATOM 809 N N . SER A 1 102 ? -6.637 3.988 2.615 1.00 91.88 102 SER A N 1
ATOM 810 C CA . SER A 1 102 ? -6.224 2.618 2.280 1.00 91.88 102 SER A CA 1
ATOM 811 C C . SER A 1 102 ? -7.134 2.000 1.214 1.00 91.88 102 SER A C 1
ATOM 813 O O . SER A 1 102 ? -6.652 1.445 0.227 1.00 91.88 102 SER A O 1
ATOM 815 N N . VAL A 1 103 ? -8.454 2.151 1.363 1.00 93.56 103 VAL A N 1
ATOM 816 C CA . VAL A 1 103 ? -9.432 1.666 0.378 1.0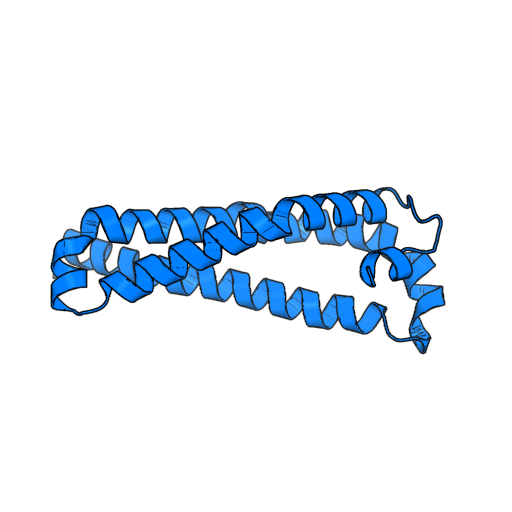0 93.56 103 VAL A CA 1
ATOM 817 C C . VAL A 1 103 ? -9.320 2.445 -0.928 1.00 93.56 103 VAL A C 1
ATOM 819 O O . VAL A 1 103 ? -9.268 1.831 -1.991 1.00 93.56 103 VAL A O 1
ATOM 822 N N . ALA A 1 104 ? -9.243 3.777 -0.867 1.00 94.50 104 ALA A N 1
ATOM 823 C CA . ALA A 1 104 ? -9.111 4.625 -2.047 1.00 94.50 104 ALA A CA 1
ATOM 824 C C . ALA A 1 104 ? -7.846 4.281 -2.840 1.00 94.50 104 ALA A C 1
ATOM 826 O O . ALA A 1 104 ? -7.907 4.161 -4.060 1.00 94.50 104 ALA A O 1
ATOM 827 N N . HIS A 1 105 ? -6.722 4.045 -2.162 1.00 90.25 105 HIS A N 1
ATOM 828 C CA . HIS A 1 105 ? -5.476 3.660 -2.813 1.00 90.25 105 HIS A CA 1
ATOM 829 C C . HIS A 1 105 ? -5.636 2.362 -3.618 1.00 90.25 105 HIS A C 1
ATOM 831 O O . HIS A 1 105 ? -5.330 2.326 -4.810 1.00 90.25 105 HIS A O 1
ATOM 837 N N . VAL A 1 106 ? -6.190 1.310 -3.007 1.00 90.19 106 VAL A N 1
ATOM 838 C CA . VAL A 1 106 ? -6.415 0.029 -3.697 1.00 90.19 106 VAL A CA 1
ATOM 839 C C . VAL A 1 106 ? -7.449 0.171 -4.819 1.00 90.19 106 VAL A C 1
ATOM 841 O O . VAL A 1 106 ? -7.247 -0.363 -5.910 1.00 90.19 106 VAL A O 1
ATOM 844 N N . ALA A 1 107 ? -8.535 0.909 -4.585 1.00 92.00 107 ALA A N 1
ATOM 845 C CA . ALA A 1 107 ? -9.613 1.086 -5.555 1.00 92.00 107 ALA A CA 1
ATOM 846 C C . ALA A 1 107 ? -9.169 1.871 -6.800 1.00 92.00 107 ALA A C 1
ATOM 848 O O . ALA A 1 107 ? -9.545 1.510 -7.916 1.00 92.00 107 ALA A O 1
ATOM 849 N N . ILE A 1 108 ? -8.363 2.919 -6.614 1.00 93.38 108 ILE A N 1
ATOM 850 C CA . ILE A 1 108 ? -7.914 3.810 -7.690 1.00 93.38 108 ILE A CA 1
ATOM 851 C C . ILE A 1 108 ? -6.710 3.210 -8.427 1.00 93.38 108 ILE A C 1
ATOM 853 O O . ILE A 1 108 ? -6.698 3.172 -9.657 1.00 93.38 108 ILE A O 1
ATOM 857 N N . PHE A 1 109 ? -5.702 2.716 -7.700 1.00 89.19 109 PHE A N 1
ATOM 858 C CA . PHE A 1 109 ? -4.415 2.332 -8.293 1.00 89.19 109 PHE A CA 1
ATOM 859 C C . PHE A 1 109 ? -4.245 0.823 -8.489 1.00 89.19 109 PHE A C 1
ATOM 861 O O . PHE A 1 109 ? -3.473 0.407 -9.353 1.00 89.19 109 PHE A O 1
ATOM 868 N N . GLY A 1 110 ? -4.985 -0.015 -7.755 1.00 87.25 110 GLY A N 1
ATOM 869 C CA . GLY A 1 110 ? -4.764 -1.465 -7.729 1.00 87.25 110 GLY A CA 1
ATOM 870 C C . GLY A 1 110 ? -4.902 -2.139 -9.095 1.00 87.25 110 GLY A C 1
ATOM 871 O O . GLY A 1 110 ? -4.033 -2.913 -9.491 1.00 87.25 110 GLY A O 1
ATOM 872 N N . LYS A 1 111 ? -5.946 -1.805 -9.869 1.00 88.31 111 LYS A N 1
ATOM 873 C CA . LYS A 1 111 ? -6.138 -2.370 -11.221 1.00 88.31 111 LYS A CA 1
ATOM 874 C C . LYS A 1 111 ? -4.981 -2.026 -12.158 1.00 88.31 111 LYS A C 1
ATOM 876 O O . LYS A 1 111 ? -4.500 -2.891 -12.886 1.00 88.31 111 LYS A O 1
ATOM 881 N N . ARG A 1 112 ? -4.533 -0.769 -12.129 1.00 88.62 112 ARG A N 1
ATOM 882 C CA . ARG A 1 112 ? -3.429 -0.287 -12.961 1.00 88.62 112 ARG A CA 1
ATOM 883 C C . ARG A 1 112 ? -2.113 -0.953 -12.571 1.00 88.62 112 ARG A C 1
ATOM 885 O O . ARG A 1 112 ? -1.416 -1.446 -13.450 1.00 88.62 112 ARG A O 1
ATOM 892 N N . ALA A 1 113 ? -1.817 -1.034 -11.275 1.00 85.56 113 ALA A N 1
ATOM 893 C CA . ALA A 1 113 ? -0.618 -1.700 -10.776 1.00 85.56 113 ALA A CA 1
ATOM 894 C C . ALA A 1 113 ? -0.567 -3.175 -11.209 1.00 85.56 113 ALA A C 1
ATOM 896 O O . ALA A 1 113 ? 0.434 -3.619 -11.762 1.00 85.56 113 ALA A O 1
ATOM 897 N N . LEU A 1 114 ? -1.666 -3.923 -11.048 1.00 85.88 114 LEU A N 1
ATOM 898 C CA . LEU A 1 114 ? -1.734 -5.328 -11.469 1.00 85.88 114 LEU A CA 1
ATOM 899 C C . LEU A 1 114 ? -1.534 -5.507 -1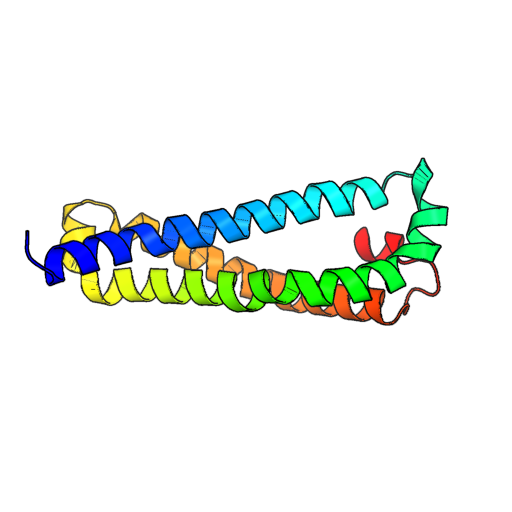2.978 1.00 85.88 114 LEU A C 1
ATOM 901 O O . LEU A 1 114 ? -0.866 -6.454 -13.390 1.00 85.88 114 LEU A O 1
ATOM 905 N N . LYS A 1 115 ? -2.084 -4.598 -13.791 1.00 87.06 115 LYS A N 1
ATOM 906 C CA . LYS A 1 115 ? -1.890 -4.603 -15.243 1.00 87.06 115 LYS A CA 1
ATOM 907 C C . LYS A 1 115 ? -0.414 -4.405 -15.608 1.00 87.06 115 LYS A C 1
ATOM 909 O O . LYS A 1 115 ? 0.138 -5.243 -16.311 1.00 87.06 115 LYS A O 1
ATOM 914 N N . LEU A 1 116 ? 0.227 -3.360 -15.082 1.00 84.81 116 LEU A N 1
ATOM 915 C CA . LEU A 1 116 ? 1.641 -3.065 -15.355 1.00 84.81 116 LEU A CA 1
ATOM 916 C C . LEU A 1 116 ? 2.557 -4.216 -14.921 1.00 84.81 116 LEU A C 1
ATOM 918 O O . LEU A 1 116 ? 3.449 -4.623 -15.662 1.00 84.81 116 LEU A O 1
ATOM 922 N N . LEU A 1 117 ? 2.296 -4.798 -13.746 1.00 81.88 117 LEU A N 1
ATOM 923 C CA . LEU A 1 117 ? 3.032 -5.966 -13.263 1.00 81.88 117 LEU A CA 1
ATOM 924 C C . LEU A 1 117 ? 2.883 -7.168 -14.203 1.00 81.88 117 LEU A C 1
ATOM 926 O O . LEU A 1 117 ? 3.854 -7.887 -14.427 1.00 81.88 117 LEU A O 1
ATOM 930 N N . ALA A 1 118 ? 1.686 -7.400 -14.746 1.00 82.94 118 ALA A N 1
ATOM 931 C CA . ALA A 1 118 ? 1.448 -8.483 -15.694 1.00 82.94 118 ALA A CA 1
ATOM 932 C C . ALA A 1 118 ? 2.165 -8.245 -17.034 1.00 82.94 118 ALA A C 1
ATOM 934 O O . ALA A 1 118 ? 2.778 -9.175 -17.554 1.00 82.94 118 ALA A O 1
ATOM 935 N N . GLU A 1 119 ? 2.137 -7.015 -17.553 1.00 85.50 119 GLU A N 1
ATOM 936 C CA . GLU A 1 119 ? 2.797 -6.631 -18.808 1.00 85.50 119 GLU A CA 1
ATOM 937 C C . GLU A 1 119 ? 4.320 -6.766 -18.717 1.00 85.50 119 GLU A C 1
ATOM 939 O O . GLU A 1 119 ? 4.925 -7.415 -19.568 1.00 85.50 119 GLU A O 1
ATOM 944 N N . ILE A 1 120 ? 4.936 -6.245 -17.647 1.00 81.00 120 ILE A N 1
ATOM 945 C CA . ILE A 1 120 ? 6.384 -6.372 -17.417 1.00 81.00 120 ILE A CA 1
ATOM 946 C C . ILE A 1 120 ? 6.772 -7.844 -17.239 1.00 81.00 120 ILE A C 1
ATOM 948 O O . ILE A 1 120 ? 7.756 -8.307 -17.809 1.00 81.00 120 ILE A O 1
ATOM 952 N N . LYS A 1 121 ? 5.990 -8.612 -16.467 1.00 79.12 121 LYS A N 1
ATOM 953 C CA . LYS A 1 121 ? 6.258 -10.039 -16.235 1.00 79.12 121 LYS A CA 1
ATOM 954 C C . LYS A 1 121 ? 6.190 -10.863 -17.524 1.00 79.12 121 LYS A C 1
ATOM 956 O O . LYS A 1 121 ? 6.936 -11.836 -17.654 1.00 79.12 121 LYS A O 1
ATOM 961 N N . GLY A 1 122 ? 5.260 -10.516 -18.411 1.00 80.44 122 GLY A N 1
ATOM 962 C CA . GLY A 1 122 ? 5.057 -11.167 -19.702 1.00 80.44 122 GLY A CA 1
ATOM 963 C C . GLY A 1 122 ? 5.982 -10.668 -20.809 1.00 80.44 122 GLY A C 1
ATOM 964 O O . GLY A 1 122 ? 5.851 -11.158 -21.922 1.00 80.44 122 GLY A O 1
ATOM 965 N N . ASP A 1 123 ? 6.865 -9.705 -20.515 1.00 79.88 123 ASP A N 1
ATOM 966 C CA . ASP A 1 123 ? 7.696 -9.002 -21.501 1.00 79.88 123 ASP A CA 1
ATOM 967 C C . ASP A 1 123 ? 6.892 -8.473 -22.705 1.00 79.88 123 ASP A C 1
ATOM 969 O O . ASP A 1 123 ? 7.368 -8.422 -23.833 1.00 79.88 123 ASP A O 1
ATOM 973 N N . VAL A 1 124 ? 5.647 -8.048 -22.457 1.00 79.94 124 VAL A N 1
ATOM 974 C CA . VAL A 1 124 ? 4.770 -7.442 -23.476 1.00 79.94 124 VAL A CA 1
ATOM 975 C C . VAL A 1 124 ? 5.411 -6.220 -24.154 1.00 79.94 124 VAL A C 1
ATOM 977 O O . VAL A 1 124 ? 5.184 -6.028 -25.345 1.00 79.94 124 VAL A O 1
ATOM 980 N N . PRO A 1 125 ? 6.221 -5.390 -23.462 1.00 73.25 125 PRO A N 1
ATOM 981 C CA . PRO A 1 125 ? 6.910 -4.271 -24.101 1.00 73.25 125 PRO A CA 1
ATOM 982 C C . PRO A 1 125 ? 8.090 -4.676 -25.003 1.00 73.25 125 PRO A C 1
ATOM 984 O O . PRO A 1 125 ? 8.772 -3.774 -25.490 1.00 73.25 125 PRO A O 1
ATOM 987 N N . GLU A 1 126 ? 8.381 -5.975 -25.163 1.00 79.69 126 GLU A N 1
ATOM 988 C CA . GLU A 1 126 ? 9.449 -6.536 -26.009 1.00 79.69 126 GLU A CA 1
ATOM 989 C C . GLU A 1 126 ? 10.790 -5.807 -25.823 1.00 79.69 126 GLU A C 1
ATOM 991 O O . GLU A 1 126 ? 11.343 -5.198 -26.741 1.00 79.69 126 GLU A O 1
ATOM 996 N N . GLY A 1 127 ? 11.297 -5.783 -24.587 1.00 75.44 127 GLY A N 1
ATOM 997 C CA . GLY A 1 127 ? 12.527 -5.048 -24.283 1.00 75.44 127 GLY A CA 1
ATOM 998 C C . GLY A 1 127 ? 12.359 -3.524 -24.185 1.00 75.44 127 GLY A C 1
ATOM 999 O O . GLY A 1 127 ? 13.345 -2.798 -24.256 1.00 75.44 127 GLY A O 1
ATOM 1000 N N . ASN A 1 128 ? 11.142 -3.015 -23.963 1.00 79.50 128 ASN A N 1
ATOM 1001 C CA . ASN A 1 128 ? 10.874 -1.612 -23.598 1.00 79.50 128 ASN A CA 1
ATOM 1002 C C . ASN A 1 128 ? 10.182 -1.468 -22.232 1.00 79.50 128 ASN A C 1
ATOM 1004 O O . ASN A 1 128 ? 9.369 -0.567 -22.016 1.00 79.50 128 ASN A O 1
ATOM 1008 N N . SER A 1 129 ? 10.503 -2.345 -21.279 1.00 79.44 129 SER A N 1
ATOM 1009 C CA . SER A 1 129 ? 9.891 -2.364 -19.941 1.00 79.44 129 SER A CA 1
ATOM 1010 C C . SER A 1 129 ? 9.956 -1.017 -19.204 1.00 79.44 129 SER A C 1
ATOM 1012 O O . SER A 1 129 ? 9.021 -0.665 -18.485 1.00 79.44 129 SER A O 1
ATOM 1014 N N . THR A 1 130 ? 10.995 -0.201 -19.421 1.00 79.06 130 THR A N 1
ATOM 1015 C CA . THR A 1 130 ? 11.078 1.142 -18.818 1.00 79.06 130 THR A CA 1
ATOM 1016 C C . THR A 1 130 ? 10.008 2.105 -19.334 1.00 79.06 130 THR A C 1
ATOM 1018 O O . THR A 1 130 ? 9.606 3.005 -18.609 1.00 79.06 130 THR A O 1
ATOM 1021 N N . PHE A 1 131 ? 9.510 1.931 -20.563 1.00 79.06 131 PHE A N 1
ATOM 1022 C CA . PHE A 1 131 ? 8.417 2.758 -21.086 1.00 79.06 131 PHE A CA 1
ATOM 1023 C C . PHE A 1 131 ? 7.116 2.499 -20.318 1.00 79.06 131 PHE A C 1
ATOM 1025 O O . PHE A 1 131 ? 6.423 3.436 -19.935 1.00 79.06 131 PHE A O 1
ATOM 1032 N N . SER A 1 132 ? 6.836 1.230 -20.008 1.00 73.19 132 SER A N 1
ATOM 1033 C CA . SER A 1 132 ? 5.652 0.842 -19.228 1.00 73.19 132 SER A CA 1
ATOM 1034 C C . SER A 1 132 ? 5.714 1.340 -17.783 1.00 73.19 132 SER A C 1
ATOM 1036 O O . SER A 1 132 ? 4.686 1.664 -17.203 1.00 73.19 132 SER A O 1
ATOM 1038 N N . MET A 1 133 ? 6.916 1.457 -17.207 1.00 74.56 133 MET A N 1
ATOM 1039 C CA . MET A 1 133 ? 7.108 2.036 -15.871 1.00 74.56 133 MET A CA 1
ATOM 1040 C C . MET A 1 133 ? 7.021 3.569 -15.830 1.00 74.56 133 MET A C 1
ATOM 1042 O O . MET A 1 133 ? 6.856 4.132 -14.752 1.00 74.56 133 MET A O 1
ATOM 1046 N N . ALA A 1 134 ? 7.167 4.249 -16.971 1.00 71.31 134 ALA A N 1
ATOM 1047 C CA . ALA A 1 134 ? 7.074 5.708 -17.059 1.00 71.31 134 ALA A CA 1
ATOM 1048 C C . ALA A 1 134 ? 5.635 6.223 -17.213 1.00 71.31 134 ALA A C 1
ATOM 1050 O O . ALA A 1 134 ? 5.397 7.409 -16.987 1.00 71.31 134 ALA A O 1
ATOM 1051 N N . ALA A 1 135 ? 4.722 5.359 -17.667 1.00 57.19 135 ALA A N 1
ATOM 1052 C CA . ALA A 1 135 ? 3.342 5.694 -18.005 1.00 57.19 135 ALA A CA 1
ATOM 1053 C C . ALA A 1 135 ? 2.465 5.789 -16.763 1.00 57.19 135 ALA A C 1
ATOM 1055 O O . ALA A 1 135 ? 1.684 6.767 -16.665 1.00 57.19 135 ALA A O 1
#

pLDDT: mean 88.6, std 6.3, range [57.19, 95.69]